Protein AF-A0A6A4V614-F1 (afdb_monomer)

pLDDT: mean 85.77, std 16.29, range [33.97, 98.19]

Mean predicted aligned error: 7.89 Å

Secondary structure (DSSP, 8-state):
----------PPPS-TTEESSPPPP---SEEE--TT--S--EEEEEE-TT-HHHHHHHHHHHHHT--EEEEEPPTTT-GGGTTSS--SS-EEEEEETTEEEEEESHHHHHHHHHHHHH-TTS-HHHHHHTS-EEEEE-TTS-EEEEETTTT----TTS--S--GGG--

InterPro domains:
  IPR002109 Glutaredoxin [PF00462] (44-93)
  IPR011767 Glutaredoxin active site [PS00195] (45-61)
  IPR036249 Thioredoxin-like superfamily [SSF52833] (42-121)

Structure (mmCIF, N/CA/C/O backbone):
data_AF-A0A6A4V614-F1
#
_entry.id   AF-A0A6A4V614-F1
#
loop_
_atom_site.group_PDB
_atom_site.id
_atom_site.type_symbol
_atom_site.label_atom_id
_atom_site.label_alt_id
_atom_site.label_comp_id
_atom_site.label_asym_id
_atom_site.label_entity_id
_atom_site.label_seq_id
_atom_site.pdbx_PDB_ins_code
_atom_site.Cartn_x
_atom_site.Cartn_y
_atom_site.Cartn_z
_atom_site.occupancy
_atom_site.B_iso_or_equiv
_atom_site.auth_seq_id
_atom_site.auth_comp_id
_atom_site.auth_asym_id
_atom_site.auth_atom_id
_atom_site.pdbx_PDB_model_num
ATOM 1 N N . MET A 1 1 ? 29.477 -38.700 1.533 1.00 33.97 1 MET A N 1
ATOM 2 C CA . MET A 1 1 ? 29.136 -37.602 2.462 1.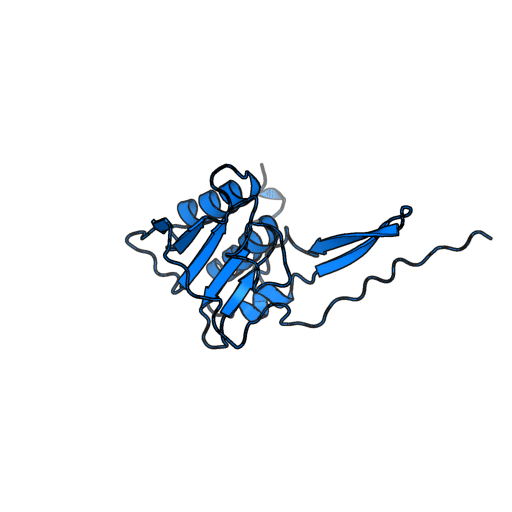00 33.97 1 MET A CA 1
ATOM 3 C C . MET A 1 1 ? 29.031 -36.317 1.647 1.00 33.97 1 MET A C 1
ATOM 5 O O . MET A 1 1 ? 30.034 -35.643 1.459 1.00 33.97 1 MET A O 1
ATOM 9 N N . SER A 1 2 ? 27.866 -36.046 1.048 1.00 34.38 2 SER A N 1
ATOM 10 C CA . SER A 1 2 ? 27.658 -34.840 0.231 1.00 34.38 2 SER A CA 1
ATOM 11 C C . SER A 1 2 ? 27.174 -33.700 1.113 1.00 34.38 2 SER A C 1
ATOM 13 O O . SER A 1 2 ? 26.163 -33.833 1.792 1.00 34.38 2 SER A O 1
ATOM 15 N N . ASN A 1 3 ? 27.931 -32.605 1.086 1.00 34.16 3 ASN A N 1
ATOM 16 C CA . ASN A 1 3 ? 27.685 -31.352 1.790 1.00 34.16 3 ASN A CA 1
ATOM 17 C C . ASN A 1 3 ? 26.252 -30.837 1.582 1.00 34.16 3 ASN A C 1
ATOM 19 O O . ASN A 1 3 ? 25.918 -30.323 0.511 1.00 34.16 3 ASN A O 1
ATOM 23 N N . GLU A 1 4 ? 25.444 -30.877 2.639 1.00 39.16 4 GLU A N 1
ATOM 24 C CA . GLU A 1 4 ? 24.258 -30.037 2.778 1.00 39.16 4 GLU A CA 1
ATOM 25 C C . GLU A 1 4 ? 24.712 -28.572 2.843 1.00 39.16 4 GLU A C 1
ATOM 27 O O . GLU A 1 4 ? 25.163 -28.072 3.877 1.00 39.16 4 GLU A O 1
ATOM 32 N N . LYS A 1 5 ? 24.624 -27.855 1.717 1.00 39.84 5 LYS A N 1
ATOM 33 C CA . LYS A 1 5 ? 24.741 -26.394 1.710 1.00 39.84 5 LYS A CA 1
ATOM 34 C C . LYS A 1 5 ? 23.543 -25.826 2.467 1.00 39.84 5 LYS A C 1
ATOM 36 O O . LYS A 1 5 ? 22.481 -25.595 1.899 1.00 39.84 5 LYS A O 1
ATOM 41 N N . LYS A 1 6 ? 23.729 -25.638 3.772 1.00 40.69 6 LYS A N 1
ATOM 42 C CA . LYS A 1 6 ? 22.770 -25.035 4.694 1.00 40.69 6 LYS A CA 1
ATOM 43 C C . LYS A 1 6 ? 22.341 -23.672 4.144 1.00 40.69 6 LYS A C 1
ATOM 45 O O . LYS A 1 6 ? 23.148 -22.745 4.050 1.00 40.69 6 LYS A O 1
ATOM 50 N N . LEU A 1 7 ? 21.075 -23.575 3.749 1.00 40.84 7 LEU A N 1
ATOM 51 C CA . LEU A 1 7 ? 20.422 -22.347 3.312 1.00 40.84 7 LEU A CA 1
ATOM 52 C C . LEU A 1 7 ? 20.354 -21.397 4.520 1.00 40.84 7 LEU A C 1
ATOM 54 O O . LEU A 1 7 ? 19.449 -21.485 5.346 1.00 40.84 7 LEU A O 1
ATOM 58 N N . LEU A 1 8 ? 21.358 -20.535 4.689 1.00 40.81 8 LEU A N 1
ATOM 59 C CA . LEU A 1 8 ? 21.395 -19.556 5.778 1.00 40.81 8 LEU A CA 1
ATOM 60 C C . LEU A 1 8 ? 20.451 -18.390 5.462 1.00 40.81 8 LEU A C 1
ATOM 62 O O . LEU A 1 8 ? 20.854 -17.333 4.981 1.00 40.81 8 LEU A O 1
ATOM 66 N N . ALA A 1 9 ? 19.176 -18.613 5.758 1.00 46.31 9 ALA A N 1
ATOM 67 C CA . ALA A 1 9 ? 18.170 -17.584 5.935 1.00 46.31 9 ALA A CA 1
ATOM 68 C C . ALA A 1 9 ? 18.586 -16.669 7.097 1.00 46.31 9 ALA A C 1
ATOM 70 O O . ALA A 1 9 ? 18.451 -17.045 8.258 1.00 46.31 9 ALA A O 1
ATOM 71 N N . LYS A 1 10 ? 19.124 -15.480 6.812 1.00 46.84 10 LYS A N 1
ATOM 72 C CA . LYS A 1 10 ? 19.268 -14.442 7.840 1.00 46.84 10 LYS A CA 1
ATOM 73 C C . LYS A 1 10 ? 17.972 -13.628 7.863 1.00 46.84 10 LYS A C 1
ATOM 75 O O . LYS A 1 10 ? 17.741 -12.907 6.891 1.00 46.84 10 LYS A O 1
ATOM 80 N N . PRO A 1 11 ? 17.120 -13.739 8.899 1.00 45.66 11 PRO A N 1
ATOM 81 C CA . PRO A 1 11 ? 16.010 -12.812 9.056 1.00 45.66 11 PRO A CA 1
ATOM 82 C C . PRO A 1 11 ? 16.598 -11.416 9.271 1.00 45.66 11 PRO A C 1
ATOM 84 O O . PRO A 1 11 ? 17.420 -11.210 10.165 1.00 45.66 11 PRO A O 1
ATOM 87 N N . ALA A 1 12 ? 16.236 -10.469 8.411 1.00 47.81 12 ALA A N 1
ATOM 88 C CA . ALA A 1 12 ? 16.539 -9.071 8.664 1.00 47.81 12 ALA A CA 1
ATOM 89 C C . ALA A 1 12 ? 15.719 -8.614 9.881 1.00 47.81 12 ALA A C 1
ATOM 91 O O . ALA A 1 12 ? 14.519 -8.879 9.958 1.00 47.81 12 ALA A O 1
ATOM 92 N N . SER A 1 13 ? 16.388 -7.994 10.854 1.00 40.81 13 SER A N 1
ATOM 93 C CA . SER A 1 13 ? 15.779 -7.491 12.086 1.00 40.81 13 SER A CA 1
ATOM 94 C C . SER A 1 13 ? 14.731 -6.409 11.803 1.00 40.81 13 SER A C 1
ATOM 96 O O . SER A 1 13 ? 14.856 -5.661 10.833 1.00 40.81 13 SER A O 1
ATOM 98 N N . GLY A 1 14 ? 13.713 -6.353 12.666 1.00 44.53 14 GLY A N 1
ATOM 99 C CA . GLY A 1 14 ? 12.486 -5.566 12.527 1.00 44.53 14 GLY A CA 1
ATOM 100 C C . GLY A 1 14 ? 12.673 -4.081 12.195 1.00 44.53 14 GLY A C 1
ATOM 101 O O . GLY A 1 14 ? 13.682 -3.469 12.533 1.00 44.53 14 GLY A O 1
ATOM 102 N N . ALA A 1 15 ? 11.644 -3.538 11.534 1.00 54.00 15 ALA A N 1
ATOM 103 C CA . ALA A 1 15 ? 11.548 -2.214 10.905 1.00 54.00 15 ALA A CA 1
ATOM 104 C C . ALA A 1 15 ? 12.278 -2.058 9.558 1.00 54.00 15 ALA A C 1
ATOM 106 O O . ALA A 1 15 ? 12.721 -0.969 9.186 1.00 54.00 15 ALA A O 1
ATOM 107 N N . GLN A 1 16 ? 12.375 -3.132 8.769 1.00 68.81 16 GLN A N 1
ATOM 108 C CA . GLN A 1 16 ? 12.828 -2.985 7.392 1.00 68.81 16 GLN A CA 1
ATOM 109 C C . GLN A 1 16 ? 11.797 -2.172 6.591 1.00 68.81 16 GLN A C 1
ATOM 111 O O . GLN A 1 16 ? 10.610 -2.487 6.605 1.00 68.81 16 GLN A O 1
ATOM 116 N N . PHE A 1 17 ? 12.272 -1.140 5.886 1.00 81.75 17 PHE A N 1
ATOM 117 C CA . PHE A 1 17 ? 11.472 -0.211 5.071 1.00 81.75 17 PHE A CA 1
ATOM 118 C C . PHE A 1 17 ? 10.641 0.845 5.828 1.00 81.75 17 PHE A C 1
ATOM 120 O O . PHE A 1 17 ? 9.757 1.456 5.228 1.00 81.75 17 PHE A O 1
ATOM 127 N N . LEU A 1 18 ? 10.956 1.127 7.097 1.00 89.62 18 LEU A N 1
ATOM 128 C CA . LEU A 1 18 ? 10.510 2.366 7.741 1.00 89.62 18 LEU A CA 1
ATOM 129 C C . LEU A 1 18 ? 11.406 3.529 7.287 1.00 89.62 18 LEU A C 1
ATOM 131 O O . LEU A 1 18 ? 12.592 3.581 7.618 1.00 89.62 18 LEU A O 1
ATOM 135 N N . LEU A 1 19 ? 10.849 4.451 6.509 1.00 89.62 19 LEU A N 1
ATOM 136 C CA . LEU A 1 19 ? 11.562 5.614 5.992 1.00 89.62 19 LEU A CA 1
ATOM 137 C C . LEU A 1 19 ? 11.481 6.757 7.009 1.00 89.62 19 LEU A C 1
ATOM 139 O O . LEU A 1 19 ? 10.401 7.082 7.509 1.00 89.62 19 LEU A O 1
ATOM 143 N N . LYS A 1 20 ? 12.630 7.372 7.304 1.00 87.31 20 LYS A N 1
ATOM 144 C CA . LYS A 1 20 ? 12.717 8.567 8.163 1.00 87.31 20 LYS A CA 1
ATOM 145 C C . LYS A 1 20 ? 12.374 9.857 7.427 1.00 87.31 20 LYS A C 1
ATOM 147 O O . LYS A 1 20 ? 11.962 10.818 8.061 1.00 87.31 20 LYS A O 1
ATOM 152 N N . GLU A 1 21 ? 12.529 9.852 6.111 1.00 88.62 21 GLU A N 1
ATOM 153 C CA . GLU A 1 21 ? 12.191 10.959 5.223 1.00 88.62 21 GLU A CA 1
ATOM 154 C C . GLU A 1 21 ? 11.028 10.540 4.315 1.00 88.62 21 GLU A C 1
ATOM 156 O O . GLU A 1 21 ? 10.919 9.350 3.982 1.00 88.62 21 GLU A O 1
ATOM 161 N N . PRO A 1 22 ? 10.161 11.484 3.908 1.00 88.81 22 PRO A N 1
ATOM 162 C CA . PRO A 1 22 ? 9.088 11.183 2.976 1.00 88.81 22 PRO A CA 1
ATOM 163 C C . PRO A 1 22 ? 9.663 10.732 1.628 1.00 88.81 22 PRO A C 1
ATOM 165 O O . PRO A 1 22 ? 10.709 11.233 1.199 1.00 88.81 22 PRO A O 1
ATOM 168 N N . PRO A 1 23 ? 8.990 9.811 0.916 1.00 89.69 23 PRO A N 1
ATOM 169 C CA . PRO A 1 23 ? 9.353 9.539 -0.466 1.00 89.69 23 PRO A CA 1
ATOM 170 C C . PRO A 1 23 ? 9.203 10.821 -1.309 1.00 89.69 23 PRO A C 1
ATOM 172 O O . PRO A 1 23 ? 8.357 11.661 -0.996 1.00 89.69 23 PRO A O 1
ATOM 175 N N . PRO A 1 24 ? 9.988 10.977 -2.392 1.00 89.81 24 PRO A N 1
ATOM 176 C CA . PRO A 1 24 ? 9.864 12.108 -3.302 1.00 89.81 24 PRO A CA 1
ATOM 177 C C . PRO A 1 24 ? 8.419 12.325 -3.746 1.00 89.81 24 PRO A C 1
ATOM 179 O O . PRO A 1 24 ? 7.726 11.379 -4.138 1.00 89.81 24 PRO A O 1
ATOM 182 N N . GLU A 1 25 ? 7.984 13.582 -3.706 1.00 86.69 25 GLU A N 1
ATOM 183 C CA . GLU A 1 25 ? 6.639 13.938 -4.129 1.00 86.69 25 GLU A CA 1
ATOM 184 C C . GLU A 1 25 ? 6.483 13.735 -5.638 1.00 86.69 25 GLU A C 1
ATOM 186 O O . GLU A 1 25 ? 7.238 14.262 -6.462 1.00 86.69 25 GLU A O 1
ATOM 191 N N . HIS A 1 26 ? 5.460 12.969 -6.000 1.00 89.75 26 HIS A N 1
ATOM 192 C CA . HIS A 1 26 ? 5.001 12.824 -7.370 1.00 89.75 26 HIS A CA 1
ATOM 193 C C . HIS A 1 26 ? 3.499 13.103 -7.397 1.00 89.75 26 HIS A C 1
ATOM 195 O O . HIS A 1 26 ? 2.784 12.629 -6.510 1.00 89.75 26 HIS A O 1
ATOM 201 N N . PRO A 1 27 ? 2.995 13.856 -8.391 1.00 91.31 27 PRO A N 1
ATOM 202 C CA . PRO A 1 27 ? 1.570 14.121 -8.482 1.00 91.31 27 PRO A CA 1
ATOM 203 C C . PRO A 1 27 ? 0.819 12.792 -8.662 1.00 91.31 27 PRO A C 1
ATOM 205 O O . PRO A 1 27 ? 1.186 12.000 -9.538 1.00 91.31 27 PRO A O 1
ATOM 208 N N . PRO A 1 28 ? -0.222 12.523 -7.856 1.00 94.06 28 PRO A N 1
ATOM 209 C CA . PRO A 1 28 ? -0.997 11.309 -8.012 1.00 94.06 28 PRO A CA 1
ATOM 210 C C . PRO A 1 28 ? -1.724 11.353 -9.353 1.00 94.06 28 PRO A C 1
ATOM 212 O O . PRO A 1 28 ? -2.444 12.299 -9.669 1.00 94.06 28 PRO A O 1
ATOM 215 N N . SER A 1 29 ? -1.545 10.297 -10.136 1.00 95.50 29 SER A N 1
ATOM 216 C CA . SER A 1 29 ? -2.265 10.087 -11.393 1.00 95.50 29 SER A CA 1
ATOM 217 C C . SER A 1 29 ? -3.769 9.905 -11.173 1.00 95.50 29 SER A C 1
ATOM 219 O O . SER A 1 29 ? -4.575 10.257 -12.032 1.00 95.50 29 SER A O 1
ATOM 221 N N . ARG A 1 30 ? -4.155 9.378 -10.005 1.00 95.56 30 ARG A N 1
ATOM 222 C CA . ARG A 1 30 ? -5.541 9.265 -9.552 1.00 95.56 30 ARG A CA 1
ATOM 223 C C . ARG A 1 30 ? -5.579 9.330 -8.030 1.00 95.56 30 ARG A C 1
ATOM 225 O O . ARG A 1 30 ? -4.732 8.733 -7.376 1.00 95.56 30 ARG A O 1
ATOM 232 N N . ARG A 1 31 ? -6.586 10.000 -7.473 1.00 96.56 31 ARG A N 1
ATOM 233 C CA . ARG A 1 31 ? -6.926 9.910 -6.047 1.00 96.56 31 ARG A CA 1
ATOM 234 C C . ARG A 1 31 ? -8.224 9.137 -5.897 1.00 96.56 31 ARG A C 1
ATOM 236 O O . ARG A 1 31 ? -9.192 9.432 -6.601 1.00 96.56 31 ARG A O 1
ATOM 243 N N . VAL A 1 32 ? -8.235 8.136 -5.028 1.00 95.94 32 VAL A N 1
ATOM 244 C CA . VAL A 1 32 ? -9.433 7.366 -4.693 1.00 95.94 32 VAL A CA 1
ATOM 245 C C . VAL A 1 32 ? -9.842 7.771 -3.286 1.00 95.94 32 VAL A C 1
ATOM 247 O O . VAL A 1 32 ? -9.170 7.432 -2.319 1.00 95.94 32 VAL A O 1
ATOM 250 N N . SER A 1 33 ? -10.920 8.546 -3.190 1.00 94.31 33 SER A N 1
ATOM 251 C CA . SER A 1 33 ? -11.509 8.961 -1.918 1.00 94.31 33 SER A CA 1
ATOM 252 C C . SER A 1 33 ? -12.828 8.229 -1.741 1.00 94.31 33 SER A C 1
ATOM 254 O O . SER A 1 33 ? -13.726 8.364 -2.576 1.00 94.31 33 SER A O 1
ATOM 256 N N . ILE A 1 34 ? -12.916 7.423 -0.686 1.00 92.81 34 ILE A N 1
ATOM 257 C CA . ILE A 1 34 ? -14.092 6.611 -0.390 1.00 92.81 34 ILE A CA 1
ATOM 258 C C . ILE A 1 34 ? -14.856 7.282 0.757 1.00 92.81 34 ILE A C 1
ATOM 260 O O . ILE A 1 34 ? -14.307 7.438 1.851 1.00 92.81 34 ILE A O 1
ATOM 264 N N . PRO A 1 35 ? -16.113 7.714 0.535 1.00 89.50 35 PRO A N 1
ATOM 265 C CA . PRO A 1 35 ? -16.930 8.279 1.600 1.00 89.50 35 PRO A CA 1
ATOM 266 C C . PRO A 1 35 ? -17.129 7.253 2.722 1.00 89.50 35 PRO A C 1
ATOM 268 O O . PRO A 1 35 ? -17.641 6.164 2.477 1.00 89.50 35 PRO A O 1
ATOM 271 N N . GLY A 1 36 ? -16.744 7.610 3.948 1.00 87.44 36 GLY A N 1
ATOM 272 C CA . GLY A 1 36 ? -16.873 6.733 5.117 1.00 87.44 36 GLY A CA 1
ATOM 273 C C . GLY A 1 36 ? -15.614 5.951 5.492 1.00 87.44 36 GLY A C 1
ATOM 274 O O . GLY A 1 36 ? -15.669 5.177 6.444 1.00 87.44 36 GLY A O 1
ATOM 275 N N . ASP A 1 37 ? -14.489 6.172 4.809 1.00 91.62 37 ASP A N 1
ATOM 276 C CA . ASP A 1 37 ? -13.194 5.671 5.268 1.00 91.62 37 ASP A CA 1
ATOM 277 C C . ASP A 1 37 ? -12.848 6.249 6.651 1.00 91.62 37 ASP A C 1
ATOM 279 O O . ASP A 1 37 ? -12.613 7.448 6.818 1.00 91.62 37 ASP A O 1
ATOM 283 N N . ASN A 1 38 ? -12.840 5.374 7.653 1.00 89.19 38 ASN A N 1
ATOM 284 C CA . ASN A 1 38 ? -12.522 5.669 9.046 1.00 89.19 38 ASN A CA 1
ATOM 285 C C . ASN A 1 38 ? -11.247 4.952 9.514 1.00 89.19 38 ASN A C 1
ATOM 287 O O . ASN A 1 38 ? -10.985 4.882 10.714 1.00 89.19 38 ASN A O 1
ATOM 291 N N . THR A 1 39 ? -10.454 4.423 8.578 1.00 89.50 39 THR A N 1
ATOM 292 C CA . THR A 1 39 ? -9.246 3.651 8.892 1.00 89.50 39 THR A CA 1
ATOM 293 C C . THR A 1 39 ? -8.114 4.518 9.434 1.00 89.50 39 THR A C 1
ATOM 295 O O . THR A 1 39 ? -7.203 4.002 10.072 1.00 89.50 39 THR A O 1
ATOM 298 N N . GLY A 1 40 ? -8.147 5.830 9.173 1.00 89.62 40 GLY A N 1
ATOM 299 C CA . GLY A 1 40 ? -7.082 6.760 9.559 1.00 89.62 40 GLY A CA 1
ATOM 300 C C . GLY A 1 40 ? -5.781 6.576 8.771 1.00 89.62 40 GLY A C 1
ATOM 301 O O . GLY A 1 40 ? -4.793 7.252 9.058 1.00 89.62 40 GLY A O 1
ATOM 302 N N . LEU A 1 41 ? -5.768 5.689 7.771 1.00 93.31 41 LEU A N 1
ATOM 303 C CA . LEU A 1 41 ? -4.606 5.432 6.936 1.00 93.31 41 LEU A CA 1
ATOM 304 C C . LEU A 1 41 ? -4.512 6.461 5.810 1.00 93.31 41 LEU A C 1
ATOM 306 O O . LEU A 1 41 ? -5.469 6.707 5.081 1.00 93.31 41 LEU A O 1
ATOM 310 N N . LYS A 1 42 ? -3.313 7.005 5.610 1.00 95.12 42 LYS A N 1
ATOM 311 C CA . LYS A 1 42 ? -2.969 7.764 4.406 1.00 95.12 42 LYS A CA 1
ATOM 312 C C . LYS A 1 42 ? -2.021 6.929 3.565 1.00 95.12 42 LYS A C 1
ATOM 314 O O . LYS A 1 42 ? -0.851 6.766 3.919 1.00 95.12 42 LYS A O 1
ATOM 319 N N . LEU A 1 43 ? -2.552 6.357 2.488 1.00 97.06 43 LEU A N 1
ATOM 320 C CA . LEU A 1 43 ? -1.838 5.406 1.645 1.00 97.06 43 LEU A CA 1
ATOM 321 C C . LEU A 1 43 ? -1.495 6.007 0.285 1.00 97.06 43 LEU A C 1
ATOM 323 O O . LEU A 1 43 ? -2.344 6.603 -0.375 1.00 97.06 43 LEU A O 1
ATOM 327 N N . THR A 1 44 ? -0.279 5.730 -0.173 1.00 97.56 44 THR A N 1
ATOM 328 C CA . THR A 1 44 ? 0.183 6.022 -1.530 1.00 97.56 44 THR A CA 1
ATOM 329 C C . THR A 1 44 ? 0.602 4.724 -2.213 1.00 97.56 44 THR A C 1
ATOM 331 O O . THR A 1 44 ? 1.536 4.051 -1.772 1.00 97.56 44 THR A O 1
ATOM 334 N N . LEU A 1 45 ? -0.079 4.359 -3.297 1.00 97.94 45 LEU A N 1
ATOM 335 C CA . LEU A 1 45 ? 0.171 3.164 -4.099 1.00 97.94 45 LEU A CA 1
ATOM 336 C C . LEU A 1 45 ? 0.961 3.517 -5.365 1.00 97.94 45 LEU A C 1
ATOM 338 O O . LEU A 1 45 ? 0.447 4.167 -6.274 1.00 97.94 45 LEU A O 1
ATOM 342 N N . TYR A 1 46 ? 2.179 2.991 -5.464 1.00 97.69 46 TYR A N 1
ATOM 343 C CA . TYR A 1 46 ? 2.993 3.001 -6.676 1.00 97.69 46 TYR A CA 1
ATOM 344 C C . TYR A 1 46 ? 2.716 1.729 -7.475 1.00 97.69 46 TYR A C 1
ATOM 346 O O . TYR A 1 46 ? 2.974 0.613 -7.003 1.00 97.69 46 TYR A O 1
ATOM 354 N N . GLN A 1 47 ? 2.193 1.876 -8.689 1.00 96.81 47 GLN A N 1
ATOM 355 C CA . GLN A 1 47 ? 1.744 0.737 -9.485 1.00 96.81 47 GLN A CA 1
ATOM 356 C C . GLN A 1 47 ? 2.012 0.866 -10.986 1.00 96.81 47 GLN A C 1
ATOM 358 O O . GLN A 1 47 ? 2.410 1.918 -11.476 1.00 96.81 47 GLN A O 1
ATOM 363 N N . TYR A 1 48 ? 1.740 -0.230 -11.699 1.00 97.00 48 TYR A N 1
ATOM 364 C CA . TYR A 1 48 ? 1.413 -0.201 -13.122 1.00 97.00 48 TYR A CA 1
ATOM 365 C C . TYR A 1 48 ? -0.069 -0.529 -13.306 1.00 97.00 48 TYR A C 1
ATOM 367 O O . TYR A 1 48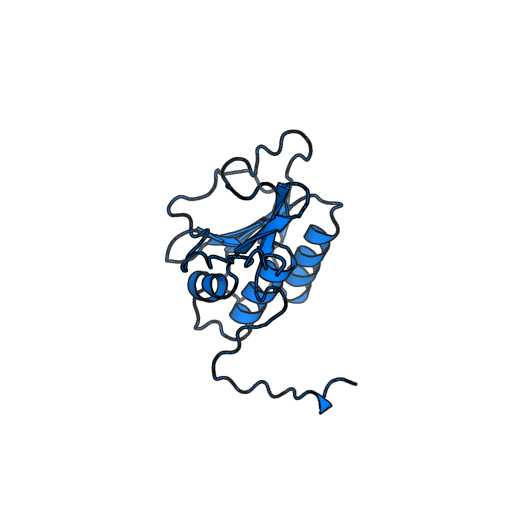 ? -0.557 -1.511 -12.733 1.00 97.00 48 TYR A O 1
ATOM 375 N N . GLN A 1 49 ? -0.758 0.219 -14.162 1.00 94.69 49 GLN A N 1
ATOM 376 C CA . GLN A 1 49 ? -2.202 0.103 -14.367 1.00 94.69 49 GLN A CA 1
ATOM 377 C C . GLN A 1 49 ? -2.663 -1.299 -14.782 1.00 94.69 49 GLN A C 1
ATOM 379 O O . GLN A 1 49 ? -3.701 -1.768 -14.317 1.00 94.69 49 GLN A O 1
ATOM 384 N N . THR A 1 50 ? -1.891 -1.994 -15.618 1.00 94.56 50 THR A N 1
ATOM 385 C CA . THR A 1 50 ? -2.243 -3.317 -16.165 1.00 94.56 50 THR A CA 1
ATOM 386 C C . THR A 1 50 ? -1.605 -4.488 -15.413 1.00 94.56 50 THR A C 1
ATOM 388 O O . THR A 1 50 ? -1.773 -5.642 -15.805 1.00 94.56 50 THR A O 1
ATOM 391 N N . CYS A 1 51 ? -0.863 -4.232 -14.332 1.00 96.25 51 CYS A N 1
ATOM 392 C CA . CYS A 1 51 ? -0.161 -5.283 -13.599 1.00 96.25 51 CYS A CA 1
ATOM 393 C C . CYS A 1 51 ? -1.118 -6.066 -12.680 1.00 96.25 51 CYS A C 1
ATOM 395 O O . CYS A 1 51 ? -1.744 -5.459 -11.807 1.00 96.25 51 CYS A O 1
ATOM 397 N N . PRO A 1 52 ? -1.178 -7.411 -12.766 1.00 97.62 52 PRO A N 1
ATOM 398 C CA . PRO A 1 52 ? -2.082 -8.217 -11.941 1.00 97.62 52 PRO A CA 1
ATOM 399 C C . PRO A 1 52 ? -1.774 -8.113 -10.440 1.00 97.62 52 PRO A C 1
ATOM 401 O O . PRO A 1 52 ? -2.687 -8.109 -9.618 1.00 97.62 52 PRO A O 1
ATOM 404 N N . PHE A 1 53 ? -0.500 -7.961 -10.062 1.00 97.50 53 PHE A N 1
ATOM 405 C CA . PHE A 1 53 ? -0.107 -7.770 -8.661 1.00 97.50 53 PHE A CA 1
ATOM 406 C C . PHE A 1 53 ? -0.600 -6.430 -8.105 1.00 97.50 53 PHE A C 1
ATOM 408 O O . PHE A 1 53 ? -0.983 -6.350 -6.940 1.00 97.50 53 PHE A O 1
ATOM 415 N N . CYS A 1 54 ? -0.624 -5.391 -8.940 1.00 97.56 54 CYS A N 1
ATOM 416 C CA . CYS A 1 54 ? -1.162 -4.084 -8.585 1.00 97.56 54 CYS A CA 1
ATOM 417 C C . CYS A 1 54 ? -2.692 -4.111 -8.520 1.00 97.56 54 CYS A C 1
ATOM 419 O O . CYS A 1 54 ? -3.263 -3.612 -7.553 1.00 97.56 54 CYS A O 1
ATOM 421 N N . CYS A 1 55 ? -3.349 -4.758 -9.492 1.00 97.25 55 CYS A N 1
ATOM 422 C CA . CYS A 1 55 ? -4.795 -4.984 -9.475 1.00 97.25 55 CYS A CA 1
ATOM 423 C C . CYS A 1 55 ? -5.239 -5.682 -8.188 1.00 97.25 55 CYS A C 1
ATOM 425 O O . CYS A 1 55 ? -6.261 -5.312 -7.626 1.00 97.25 55 CYS A O 1
ATOM 427 N N . LYS A 1 56 ? -4.450 -6.645 -7.695 1.00 97.62 56 LYS A N 1
ATOM 428 C CA . LYS A 1 56 ? -4.733 -7.349 -6.442 1.00 97.62 56 LYS A CA 1
ATOM 429 C C . LYS A 1 56 ? -4.798 -6.400 -5.238 1.00 97.62 56 LYS A C 1
ATOM 431 O O . LYS A 1 56 ? -5.732 -6.484 -4.450 1.00 97.62 56 LYS A O 1
ATOM 436 N N . VAL A 1 57 ? -3.835 -5.481 -5.117 1.00 98.19 57 VAL A N 1
ATOM 437 C CA . VAL A 1 57 ? -3.823 -4.482 -4.033 1.00 98.19 57 VAL A CA 1
ATOM 438 C C . VAL A 1 57 ? -4.960 -3.477 -4.204 1.00 98.19 57 VAL A C 1
ATOM 440 O O . VAL A 1 57 ? -5.649 -3.198 -3.234 1.00 98.19 57 VAL A O 1
ATOM 443 N N . ARG A 1 58 ? -5.217 -2.986 -5.424 1.00 97.81 58 ARG A N 1
ATOM 444 C CA . ARG A 1 58 ? -6.356 -2.085 -5.679 1.00 97.81 58 ARG A CA 1
ATOM 445 C C . ARG A 1 58 ? -7.686 -2.723 -5.305 1.00 97.81 58 ARG A C 1
ATOM 447 O O . ARG A 1 58 ? -8.428 -2.143 -4.533 1.00 97.81 58 ARG A O 1
ATOM 454 N N . ALA A 1 59 ? -7.931 -3.948 -5.768 1.00 97.81 59 ALA A N 1
ATOM 455 C CA . ALA A 1 59 ? -9.148 -4.682 -5.443 1.00 97.81 59 ALA A CA 1
ATOM 456 C C . ALA A 1 59 ? -9.329 -4.853 -3.928 1.00 97.81 59 ALA A C 1
ATOM 458 O O . ALA A 1 59 ? -10.445 -4.746 -3.435 1.00 97.81 59 ALA A O 1
ATOM 459 N N . PHE A 1 60 ? -8.241 -5.082 -3.186 1.00 97.75 60 PHE A N 1
ATOM 460 C CA . PHE A 1 60 ? -8.277 -5.116 -1.726 1.00 97.75 60 PHE A CA 1
ATOM 461 C C . PHE A 1 60 ? -8.665 -3.759 -1.122 1.00 97.75 60 PHE A C 1
ATOM 463 O O . PHE A 1 60 ? -9.591 -3.707 -0.319 1.00 97.75 60 PHE A O 1
ATOM 470 N N . LEU A 1 61 ? -7.988 -2.673 -1.509 1.00 97.44 61 LEU A N 1
ATOM 471 C CA . LEU A 1 61 ? -8.261 -1.327 -0.986 1.00 97.44 61 LEU A CA 1
ATOM 472 C C . LEU A 1 61 ? -9.699 -0.886 -1.295 1.00 97.44 61 LEU A C 1
ATOM 474 O O . LEU A 1 61 ? -10.407 -0.438 -0.396 1.00 97.44 61 LEU A O 1
ATOM 478 N N . ASP A 1 62 ? -10.141 -1.104 -2.535 1.00 96.25 62 ASP A N 1
ATOM 479 C CA . ASP A 1 62 ? -11.494 -0.797 -3.001 1.00 96.25 62 ASP A CA 1
ATOM 480 C C . ASP A 1 62 ? -12.548 -1.611 -2.227 1.00 96.25 62 ASP A C 1
ATOM 482 O O . ASP A 1 62 ? -13.576 -1.071 -1.827 1.00 96.25 62 ASP A O 1
ATOM 486 N N . TYR A 1 63 ? -12.293 -2.902 -1.975 1.00 96.56 63 TYR A N 1
ATOM 487 C CA . TYR A 1 63 ? -13.220 -3.780 -1.250 1.00 96.56 63 TYR A CA 1
ATOM 488 C C . TYR A 1 63 ? -13.380 -3.392 0.225 1.00 96.56 63 TYR A C 1
ATOM 490 O O . TYR A 1 63 ? -14.493 -3.411 0.744 1.00 96.56 63 TYR A O 1
ATOM 498 N N . TYR A 1 64 ? -12.283 -3.038 0.902 1.00 95.44 64 TYR A N 1
ATOM 499 C CA . TYR A 1 64 ? -12.313 -2.615 2.309 1.00 95.44 64 TYR A CA 1
ATOM 500 C C . TYR A 1 64 ? -12.642 -1.130 2.495 1.00 95.44 64 TYR A C 1
ATOM 502 O O . TYR A 1 64 ? -12.695 -0.665 3.630 1.00 95.44 64 TYR A O 1
ATOM 510 N N . GLY A 1 65 ? -12.883 -0.389 1.411 1.00 95.19 65 GLY A N 1
ATOM 511 C CA . GLY A 1 65 ? -13.284 1.011 1.486 1.00 95.19 65 GLY A CA 1
ATOM 512 C C . GLY A 1 65 ? -12.175 1.956 1.956 1.00 95.19 65 GLY A C 1
ATOM 513 O O . GLY A 1 65 ? -12.477 2.974 2.571 1.00 95.19 65 GLY A O 1
ATOM 514 N N . ILE A 1 66 ? -10.908 1.632 1.682 1.00 96.56 66 ILE A N 1
ATOM 515 C CA . ILE A 1 66 ? -9.751 2.434 2.102 1.00 96.56 66 ILE A CA 1
ATOM 516 C C . ILE A 1 66 ? -9.413 3.463 1.022 1.00 96.56 66 ILE A C 1
ATOM 518 O O . ILE A 1 66 ? -9.254 3.112 -0.147 1.00 96.56 66 ILE A O 1
ATOM 522 N N . SER A 1 67 ? -9.251 4.725 1.407 1.00 97.69 67 SER A N 1
ATOM 523 C CA . SER A 1 67 ? -8.829 5.804 0.515 1.00 97.69 67 SER A CA 1
ATOM 524 C C . SER A 1 67 ? -7.322 5.753 0.267 1.00 97.69 67 SER A C 1
ATOM 526 O O . SER A 1 67 ? -6.528 5.456 1.161 1.00 97.69 67 SER A O 1
ATOM 528 N N . TYR A 1 68 ? -6.905 6.057 -0.961 1.00 97.69 68 TYR A N 1
ATOM 529 C CA . TYR A 1 68 ? -5.492 6.044 -1.332 1.00 97.69 68 TYR A CA 1
ATOM 530 C C . TYR A 1 68 ? -5.187 6.927 -2.546 1.00 97.69 68 TYR A C 1
ATOM 532 O O . TYR A 1 68 ? -6.007 7.114 -3.452 1.00 97.69 68 TYR A O 1
ATOM 540 N N . ASP A 1 69 ? -3.952 7.415 -2.590 1.00 97.75 69 ASP A N 1
ATOM 541 C CA . ASP A 1 69 ? -3.373 8.110 -3.732 1.00 97.75 69 ASP A CA 1
ATOM 542 C C . ASP A 1 69 ? -2.635 7.119 -4.635 1.00 97.75 69 ASP A C 1
ATOM 544 O O . ASP A 1 69 ? -1.900 6.248 -4.173 1.00 97.75 69 ASP A O 1
ATOM 548 N N . LEU A 1 70 ? -2.823 7.236 -5.948 1.00 97.62 70 LEU A N 1
ATOM 549 C CA . LEU A 1 70 ? -2.239 6.338 -6.939 1.00 97.62 70 LEU A CA 1
ATOM 550 C C . LEU A 1 70 ? -1.192 7.079 -7.770 1.00 97.62 70 LEU A C 1
ATOM 552 O O . LEU A 1 70 ? -1.507 8.011 -8.518 1.00 97.62 70 LEU A O 1
ATOM 556 N N . ILE A 1 71 ? 0.050 6.605 -7.706 1.00 97.38 71 ILE A N 1
ATOM 557 C CA . ILE A 1 71 ? 1.162 7.060 -8.540 1.00 97.38 71 ILE A CA 1
ATOM 558 C C . ILE A 1 71 ? 1.442 5.997 -9.604 1.00 97.38 71 ILE A C 1
ATOM 560 O O . ILE A 1 71 ? 1.847 4.870 -9.300 1.00 97.38 71 ILE A O 1
ATOM 564 N N . GLU A 1 72 ? 1.228 6.363 -10.865 1.00 97.00 72 GLU A N 1
ATOM 565 C CA . GLU A 1 72 ? 1.557 5.501 -11.996 1.00 97.00 72 GLU A CA 1
ATOM 566 C C . GLU A 1 72 ? 3.067 5.544 -12.250 1.00 97.00 72 GLU A C 1
ATOM 568 O O . GLU A 1 72 ? 3.649 6.598 -12.506 1.00 97.00 72 GLU A O 1
ATOM 573 N N . VAL A 1 73 ? 3.710 4.382 -12.164 1.00 96.38 73 VAL A N 1
ATOM 574 C CA . VAL A 1 73 ? 5.152 4.240 -12.368 1.00 96.38 73 VAL A CA 1
ATOM 575 C C . VAL A 1 73 ? 5.426 4.031 -13.853 1.00 96.38 73 VAL A C 1
ATOM 577 O O . VAL A 1 73 ? 4.785 3.214 -14.510 1.00 96.38 73 VAL A O 1
ATOM 580 N N . ASN A 1 74 ? 6.437 4.704 -14.401 1.00 94.31 74 ASN A N 1
ATOM 581 C CA . ASN A 1 74 ? 6.835 4.451 -15.783 1.00 94.31 74 ASN A CA 1
ATOM 582 C C . ASN A 1 74 ? 7.580 3.098 -15.884 1.00 94.31 74 ASN A C 1
ATOM 584 O O . ASN A 1 74 ? 8.646 2.963 -15.276 1.00 94.31 74 ASN A O 1
ATOM 588 N N . PRO A 1 75 ? 7.116 2.105 -16.671 1.00 92.56 75 PRO A N 1
ATOM 589 C CA . PRO A 1 75 ? 7.721 0.766 -16.696 1.00 92.56 75 PRO A CA 1
ATOM 590 C C . PRO A 1 75 ? 9.162 0.741 -17.230 1.00 92.56 75 PRO A C 1
ATOM 592 O O . PRO A 1 75 ? 9.950 -0.145 -16.875 1.00 92.56 75 PRO A O 1
ATOM 595 N N . VAL A 1 76 ? 9.526 1.734 -18.048 1.00 92.12 76 VAL A N 1
ATOM 596 C CA . VAL A 1 76 ? 10.855 1.869 -18.652 1.00 92.12 76 VAL A CA 1
ATOM 597 C C . VAL A 1 76 ? 11.794 2.621 -17.711 1.00 92.12 76 VAL A C 1
ATOM 599 O O . VAL A 1 76 ? 12.840 2.099 -17.330 1.00 92.12 76 VAL A O 1
ATOM 602 N N . LEU A 1 77 ? 11.419 3.839 -17.309 1.00 92.25 77 LEU A N 1
ATOM 603 C CA . LEU A 1 77 ? 12.303 4.743 -16.562 1.00 92.25 77 LEU A CA 1
ATOM 604 C C . LEU A 1 77 ? 12.280 4.509 -15.045 1.00 92.25 77 LEU A C 1
ATOM 606 O O . LEU A 1 77 ? 13.280 4.793 -14.375 1.00 92.25 77 LEU A O 1
ATOM 610 N N . ARG A 1 78 ? 11.144 4.028 -14.518 1.00 92.81 78 ARG A N 1
ATOM 611 C CA . ARG A 1 78 ? 10.868 3.712 -13.104 1.00 92.81 78 ARG A CA 1
ATOM 612 C C . ARG A 1 78 ? 11.307 4.800 -12.125 1.00 92.81 78 ARG A C 1
ATOM 614 O O . ARG A 1 78 ? 11.781 4.485 -11.034 1.00 92.81 78 ARG A O 1
ATOM 621 N N . LYS A 1 79 ? 11.227 6.073 -12.530 1.00 92.56 79 LYS A N 1
ATOM 622 C CA . LYS A 1 79 ? 11.755 7.219 -11.766 1.00 92.56 79 LYS A CA 1
ATOM 623 C C . LYS A 1 79 ? 11.071 7.338 -10.408 1.00 92.56 79 LYS A C 1
ATOM 625 O O . LYS A 1 79 ? 11.741 7.607 -9.418 1.00 92.56 79 LYS A O 1
ATOM 630 N N . GLU A 1 80 ? 9.786 7.022 -10.379 1.00 93.19 80 GLU A N 1
ATOM 631 C CA . GLU A 1 80 ? 8.874 7.180 -9.250 1.00 93.19 80 GLU A CA 1
ATOM 632 C C . GLU A 1 80 ? 9.187 6.217 -8.096 1.00 93.19 80 GLU A C 1
ATOM 634 O O . GLU A 1 80 ? 8.791 6.459 -6.964 1.00 93.19 80 GLU A O 1
ATOM 639 N N . VAL A 1 81 ? 9.933 5.137 -8.363 1.00 93.75 81 VAL A N 1
ATOM 640 C CA . VAL A 1 81 ? 10.362 4.136 -7.366 1.00 93.75 81 VAL A CA 1
ATOM 641 C C . VAL A 1 81 ? 11.887 4.078 -7.212 1.00 93.75 81 VAL A C 1
ATOM 643 O O . VAL A 1 81 ? 12.431 3.159 -6.595 1.00 93.75 81 VAL A O 1
ATOM 646 N N . LYS A 1 82 ? 12.633 5.045 -7.774 1.00 91.94 82 LYS A N 1
ATOM 647 C CA . LYS A 1 82 ? 14.108 5.051 -7.694 1.00 91.94 82 LYS A CA 1
ATOM 648 C C . LYS A 1 82 ? 14.634 5.233 -6.276 1.00 91.94 82 LYS A C 1
ATOM 650 O O . LYS A 1 82 ? 15.699 4.694 -5.984 1.00 91.94 82 LYS A O 1
ATOM 655 N N . TRP A 1 83 ? 13.895 5.940 -5.431 1.00 92.38 83 TRP A N 1
ATOM 656 C CA . TRP A 1 83 ? 14.237 6.186 -4.031 1.00 92.38 83 TRP A CA 1
ATOM 657 C C . TRP A 1 83 ? 14.217 4.903 -3.187 1.00 92.38 83 TRP A C 1
ATOM 659 O O . TRP A 1 83 ? 14.992 4.774 -2.245 1.00 92.38 83 TRP A O 1
ATOM 669 N N . SER A 1 84 ? 13.396 3.913 -3.552 1.00 91.50 84 SER A N 1
ATOM 670 C CA . SER A 1 84 ? 13.303 2.663 -2.800 1.00 91.50 84 SER A CA 1
ATOM 671 C C . SER A 1 84 ? 14.380 1.663 -3.211 1.00 91.50 84 SER A C 1
ATOM 673 O O . SER A 1 84 ? 14.691 1.514 -4.393 1.00 91.50 84 SER A O 1
ATOM 675 N N . SER A 1 85 ? 14.920 0.895 -2.263 1.00 89.56 85 SER A N 1
ATOM 676 C CA . SER A 1 85 ? 15.774 -0.259 -2.576 1.00 89.56 85 SER A CA 1
ATOM 677 C C . SER A 1 85 ? 14.989 -1.412 -3.224 1.00 89.56 85 SER A C 1
ATOM 679 O O . SER A 1 85 ? 15.571 -2.225 -3.946 1.00 89.56 85 SER A O 1
ATOM 681 N N . TYR A 1 86 ? 13.664 -1.450 -3.048 1.00 90.31 86 TYR A N 1
ATOM 682 C CA . TYR A 1 86 ? 12.773 -2.395 -3.712 1.00 90.31 86 TYR A CA 1
ATOM 683 C C . TYR A 1 86 ? 12.348 -1.858 -5.087 1.00 90.31 86 TYR A C 1
ATOM 685 O O . TYR A 1 86 ? 11.650 -0.857 -5.198 1.00 90.31 86 TYR A O 1
ATOM 693 N N . LYS A 1 87 ? 12.787 -2.523 -6.163 1.00 87.75 87 LYS A N 1
ATOM 694 C CA . LYS A 1 87 ? 12.622 -2.048 -7.556 1.00 87.75 87 LYS A CA 1
ATOM 695 C C . LYS A 1 87 ? 11.442 -2.676 -8.311 1.00 87.75 87 LYS A C 1
ATOM 697 O O . LYS A 1 87 ? 11.423 -2.642 -9.544 1.00 87.75 87 LYS A O 1
ATOM 702 N N . LYS A 1 88 ? 10.504 -3.305 -7.600 1.00 92.06 88 LYS A N 1
ATOM 703 C CA . LYS A 1 88 ? 9.301 -3.931 -8.175 1.00 92.06 88 LYS A CA 1
ATOM 704 C C . LYS A 1 88 ? 8.058 -3.171 -7.710 1.00 92.06 88 LYS A C 1
ATOM 706 O O . LYS A 1 88 ? 8.127 -2.431 -6.741 1.00 92.06 88 LYS A O 1
ATOM 711 N N . VAL A 1 89 ? 6.936 -3.384 -8.389 1.00 95.06 89 VAL A N 1
ATOM 712 C CA . VAL A 1 89 ? 5.609 -2.885 -7.996 1.00 95.06 89 VAL A CA 1
ATOM 713 C C . VAL A 1 89 ? 4.680 -4.074 -7.701 1.00 95.06 89 VAL A C 1
ATOM 715 O O . VAL A 1 89 ? 4.921 -5.160 -8.242 1.00 95.06 89 VAL A O 1
ATOM 718 N N . PRO A 1 90 ? 3.618 -3.913 -6.893 1.00 97.31 90 PRO A N 1
ATOM 719 C CA . PRO A 1 90 ? 3.218 -2.693 -6.186 1.00 97.31 90 PRO A CA 1
ATOM 720 C C . PRO A 1 90 ? 4.129 -2.358 -4.999 1.00 97.31 90 PRO A C 1
ATOM 722 O O . PRO A 1 90 ? 4.667 -3.257 -4.351 1.00 97.31 90 PRO A O 1
ATOM 725 N N . VAL A 1 91 ? 4.257 -1.061 -4.721 1.00 96.81 91 VAL A N 1
ATOM 726 C CA . VAL A 1 91 ? 4.805 -0.527 -3.466 1.00 96.81 91 VAL A CA 1
ATOM 727 C C . VAL A 1 91 ? 3.728 0.342 -2.841 1.00 96.81 91 VAL A C 1
ATOM 729 O O . VAL A 1 91 ? 3.189 1.214 -3.518 1.00 96.81 91 VAL A O 1
ATOM 732 N N . VAL A 1 92 ? 3.404 0.103 -1.575 1.00 97.44 92 VAL A N 1
ATOM 733 C CA . VAL A 1 92 ? 2.485 0.958 -0.815 1.00 97.44 92 VAL A CA 1
ATOM 734 C C . VAL A 1 92 ? 3.281 1.677 0.252 1.00 97.44 92 VAL A C 1
ATOM 736 O O . VAL A 1 92 ? 4.064 1.051 0.956 1.00 97.44 92 VAL A O 1
ATOM 739 N N . VAL A 1 93 ? 3.091 2.982 0.374 1.00 96.94 93 VAL A N 1
ATOM 740 C CA . VAL A 1 93 ? 3.653 3.773 1.465 1.00 96.94 93 VAL A CA 1
ATOM 741 C C . VAL A 1 93 ? 2.506 4.268 2.323 1.00 96.94 93 VAL A C 1
ATOM 743 O O . VAL A 1 93 ? 1.574 4.875 1.804 1.00 96.94 93 VAL A O 1
ATOM 746 N N . ALA A 1 94 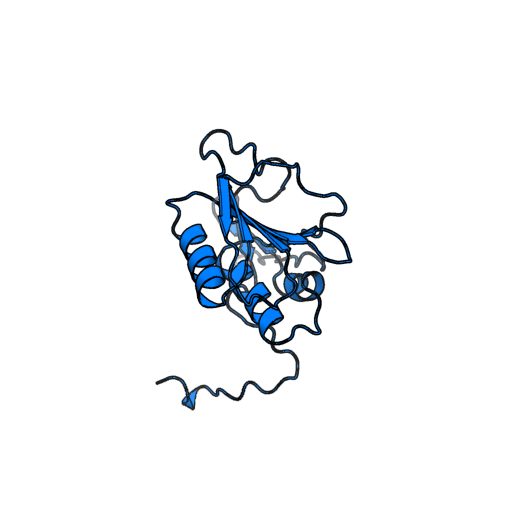? 2.576 3.993 3.618 1.00 96.00 94 ALA A N 1
ATOM 747 C CA . ALA A 1 94 ? 1.643 4.505 4.606 1.00 96.00 94 ALA A CA 1
ATOM 748 C C . ALA A 1 94 ? 2.327 5.582 5.448 1.00 96.00 94 ALA A C 1
ATOM 750 O O . ALA A 1 94 ? 3.424 5.362 5.969 1.00 96.00 94 ALA A O 1
ATOM 751 N N . GLU A 1 95 ? 1.680 6.733 5.594 1.00 94.94 95 GLU A N 1
ATOM 752 C CA . GLU A 1 95 ? 2.089 7.739 6.575 1.00 94.94 95 GLU A CA 1
ATOM 753 C C . GLU A 1 95 ? 1.712 7.247 7.979 1.00 94.94 95 GLU A C 1
ATOM 755 O O . GLU A 1 95 ? 0.571 6.858 8.229 1.00 94.94 95 GLU A O 1
ATOM 760 N N . THR A 1 96 ? 2.679 7.235 8.892 1.00 91.00 96 THR A N 1
ATOM 761 C CA . THR A 1 96 ? 2.505 6.799 10.282 1.00 91.00 96 THR A CA 1
ATOM 762 C C . THR A 1 96 ? 3.120 7.839 11.224 1.00 91.00 96 THR A C 1
ATOM 764 O O . THR A 1 96 ? 3.999 8.594 10.801 1.00 91.00 96 THR A O 1
ATOM 767 N N . PRO A 1 97 ? 2.757 7.863 12.519 1.00 88.31 97 PRO A N 1
ATOM 768 C CA . PRO A 1 97 ? 3.390 8.768 13.484 1.00 88.31 97 PRO A CA 1
ATOM 769 C C . PRO A 1 97 ? 4.919 8.609 13.589 1.00 88.31 97 PRO A C 1
ATOM 771 O O . PRO A 1 97 ? 5.611 9.545 13.976 1.00 88.31 97 PRO A O 1
ATOM 774 N N . GLN A 1 98 ? 5.459 7.437 13.231 1.00 86.44 98 GLN A N 1
ATOM 775 C CA . GLN A 1 98 ? 6.894 7.132 13.294 1.00 86.44 98 GLN A CA 1
ATOM 776 C C . GLN A 1 98 ? 7.672 7.475 12.007 1.00 86.44 98 GLN A C 1
ATOM 778 O O . GLN A 1 98 ? 8.900 7.322 11.975 1.00 86.44 98 GLN A O 1
ATOM 783 N N . GLY A 1 99 ? 6.978 7.894 10.943 1.00 91.69 99 GLY A N 1
ATOM 784 C CA . GLY A 1 99 ? 7.530 8.127 9.607 1.00 91.69 99 GLY A CA 1
ATOM 785 C C . GLY A 1 99 ? 6.701 7.443 8.519 1.00 91.69 99 GLY A C 1
ATOM 786 O O . GLY A 1 99 ? 5.497 7.242 8.672 1.00 91.69 99 GLY A O 1
ATOM 787 N N . TRP A 1 100 ? 7.342 7.037 7.423 1.00 94.88 100 TRP A N 1
ATOM 788 C CA . TRP A 1 100 ? 6.653 6.436 6.278 1.00 94.88 100 TRP A CA 1
ATOM 789 C C . TRP A 1 100 ? 6.964 4.950 6.188 1.00 94.88 100 TRP A C 1
ATOM 791 O O . TRP A 1 100 ? 8.090 4.553 5.883 1.00 94.88 100 TRP A O 1
ATOM 801 N N . GLN A 1 101 ? 5.965 4.112 6.452 1.00 95.69 101 GLN A N 1
ATOM 802 C CA . GLN A 1 101 ? 6.123 2.669 6.344 1.00 95.69 101 GLN A CA 1
ATOM 803 C C . GLN A 1 101 ? 5.914 2.244 4.895 1.00 95.69 101 GLN A C 1
ATOM 805 O O . GLN A 1 101 ? 4.803 2.310 4.370 1.00 95.69 101 GLN A O 1
ATOM 810 N N . GLN A 1 102 ? 6.974 1.761 4.255 1.00 95.81 102 GLN A N 1
ATOM 811 C CA . GLN A 1 102 ? 6.875 1.155 2.937 1.00 95.81 102 GLN A CA 1
ATOM 812 C C . GLN A 1 102 ? 6.557 -0.348 3.067 1.00 95.81 102 GLN A C 1
ATOM 814 O O . GLN A 1 102 ? 7.233 -1.093 3.776 1.00 95.81 102 GLN A O 1
ATOM 819 N N . LEU A 1 103 ? 5.536 -0.801 2.345 1.00 95.50 103 LEU A N 1
ATOM 820 C CA . LEU A 1 103 ? 5.095 -2.186 2.216 1.00 95.50 103 LEU A CA 1
ATOM 821 C C . L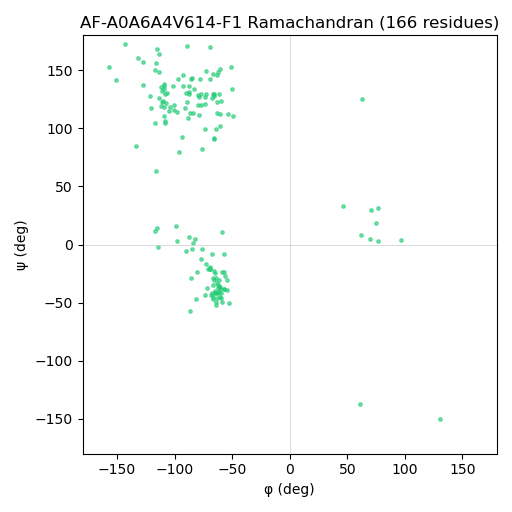EU A 1 103 ? 5.370 -2.681 0.790 1.00 95.50 103 LEU A C 1
ATOM 823 O O . LEU A 1 103 ? 5.095 -1.990 -0.196 1.00 95.50 103 LEU A O 1
ATOM 827 N N . ASN A 1 104 ? 5.909 -3.893 0.687 1.00 94.62 104 ASN A N 1
ATOM 828 C CA . ASN A 1 104 ? 6.385 -4.497 -0.556 1.00 94.62 104 ASN A CA 1
ATOM 829 C C . ASN A 1 104 ? 5.766 -5.877 -0.750 1.00 94.62 104 ASN A C 1
ATOM 831 O O . ASN A 1 104 ? 5.430 -6.525 0.229 1.00 94.62 104 ASN A O 1
ATOM 835 N N . ASP A 1 105 ? 5.714 -6.352 -1.997 1.00 94.75 105 ASP A N 1
ATOM 836 C CA . ASP A 1 105 ? 4.964 -7.549 -2.411 1.00 94.75 105 ASP A CA 1
ATOM 837 C C . ASP A 1 105 ? 3.455 -7.414 -2.204 1.00 94.75 105 ASP A C 1
ATOM 839 O O . ASP A 1 105 ? 2.941 -7.177 -1.117 1.00 94.75 105 ASP A O 1
ATOM 843 N N . SER A 1 106 ? 2.714 -7.634 -3.284 1.00 96.38 106 SER A N 1
ATOM 844 C CA . SER A 1 106 ? 1.259 -7.492 -3.280 1.00 96.38 106 SER A CA 1
ATOM 845 C C . SER A 1 106 ? 0.528 -8.349 -2.236 1.00 96.38 106 SER A C 1
ATOM 847 O O . SER A 1 106 ? -0.574 -7.992 -1.845 1.00 96.38 106 SER A O 1
ATOM 849 N N . SER A 1 107 ? 1.079 -9.496 -1.821 1.00 96.69 107 SER A N 1
ATOM 850 C CA . SER A 1 107 ? 0.454 -10.375 -0.816 1.00 96.69 107 SER A CA 1
ATOM 851 C C . SER A 1 107 ? 0.742 -9.874 0.593 1.00 96.69 107 SER A C 1
ATOM 853 O O . SER A 1 107 ? -0.191 -9.712 1.371 1.00 96.69 107 SER A O 1
ATOM 855 N N . MET A 1 108 ? 2.003 -9.535 0.881 1.00 95.44 108 MET A N 1
ATOM 856 C CA . MET A 1 108 ? 2.381 -8.966 2.177 1.00 95.44 108 MET A CA 1
ATOM 857 C C . MET A 1 108 ? 1.666 -7.639 2.439 1.00 95.44 108 MET A C 1
ATOM 859 O O . MET A 1 108 ? 1.162 -7.451 3.540 1.00 95.44 108 MET A O 1
ATOM 863 N N . VAL A 1 109 ? 1.538 -6.768 1.427 1.00 96.75 109 VAL A N 1
ATOM 864 C CA . VAL A 1 109 ? 0.762 -5.519 1.527 1.00 96.75 109 VAL A CA 1
ATOM 865 C C . VAL A 1 109 ? -0.658 -5.799 2.024 1.00 96.75 109 VAL A C 1
ATOM 867 O O . VAL A 1 109 ? -1.099 -5.185 2.991 1.00 96.75 109 VAL A O 1
ATOM 870 N N . MET A 1 110 ? -1.364 -6.750 1.402 1.00 97.31 110 MET A N 1
ATOM 871 C CA . MET A 1 110 ? -2.720 -7.113 1.822 1.00 97.31 110 MET A CA 1
ATOM 872 C C . MET A 1 110 ? -2.740 -7.689 3.236 1.00 97.31 110 MET A C 1
ATOM 874 O O . MET A 1 110 ? -3.581 -7.299 4.037 1.00 97.31 110 MET A O 1
ATOM 878 N N . SER A 1 111 ? -1.824 -8.605 3.554 1.00 96.31 111 SER A N 1
ATOM 879 C CA . SER A 1 111 ? -1.785 -9.249 4.866 1.00 96.31 111 SER A CA 1
ATOM 880 C C . SER A 1 111 ? -1.499 -8.259 5.996 1.00 96.31 111 SER A C 1
ATOM 882 O O . SER A 1 111 ? -2.171 -8.306 7.026 1.00 96.31 111 SER A O 1
ATOM 884 N N . ALA A 1 112 ? -0.566 -7.327 5.794 1.00 95.62 112 ALA A N 1
ATOM 885 C CA . ALA A 1 112 ? -0.238 -6.291 6.766 1.00 95.62 112 ALA A CA 1
ATOM 886 C C . ALA A 1 112 ? -1.402 -5.308 6.963 1.00 95.62 112 ALA A C 1
ATOM 888 O O . ALA A 1 112 ? -1.796 -5.052 8.100 1.00 95.62 112 ALA A O 1
ATOM 889 N N . LEU A 1 113 ? -2.001 -4.815 5.871 1.00 95.81 113 LEU A N 1
ATOM 890 C CA . LEU A 1 113 ? -3.148 -3.905 5.947 1.00 95.81 113 LEU A CA 1
ATOM 891 C C . LEU A 1 113 ? -4.373 -4.581 6.564 1.00 95.81 113 LEU A C 1
ATOM 893 O O . LEU A 1 113 ? -5.037 -3.986 7.400 1.00 95.81 113 LEU A O 1
ATOM 897 N N . TYR A 1 114 ? -4.661 -5.836 6.217 1.00 95.25 114 TYR A N 1
ATOM 898 C CA . TYR A 1 114 ? -5.776 -6.557 6.827 1.00 95.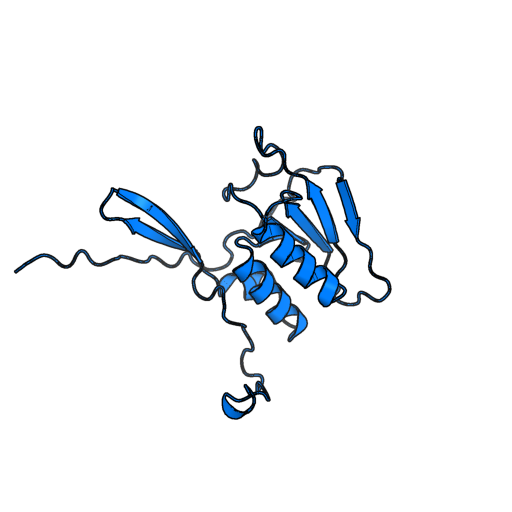25 114 TYR A CA 1
ATOM 899 C C . TYR A 1 114 ? -5.553 -6.790 8.323 1.00 95.25 114 TYR A C 1
ATOM 901 O O . TYR A 1 114 ? -6.478 -6.626 9.114 1.00 95.25 114 TYR A O 1
ATOM 909 N N . SER A 1 115 ? -4.322 -7.124 8.723 1.00 94.06 115 SER A N 1
ATOM 910 C CA . SER A 1 115 ? -3.974 -7.256 10.143 1.00 94.06 115 SER A CA 1
ATOM 911 C C . SER A 1 115 ? -4.192 -5.935 10.893 1.00 94.06 115 SER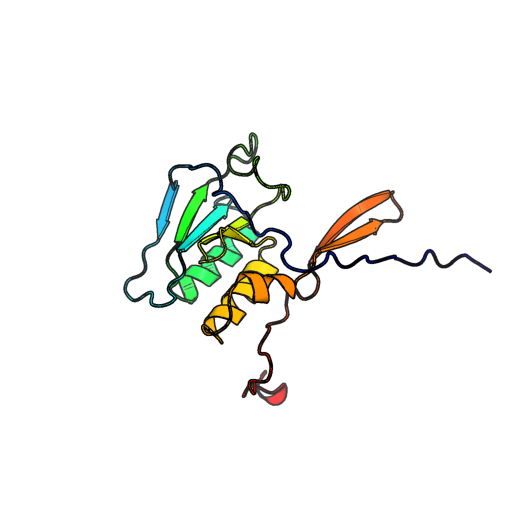 A C 1
ATOM 913 O O . SER A 1 115 ? -4.705 -5.955 12.007 1.00 94.06 115 SER A O 1
ATOM 915 N N . TYR A 1 116 ? -3.886 -4.796 10.260 1.00 93.75 116 TYR A N 1
ATOM 916 C CA . TYR A 1 116 ? -4.172 -3.467 10.807 1.00 93.75 116 TYR A CA 1
ATOM 917 C C . TYR A 1 116 ? -5.676 -3.182 10.911 1.00 93.75 116 TYR A C 1
ATOM 919 O O . TYR A 1 116 ? -6.140 -2.719 11.944 1.00 93.75 116 TYR A O 1
ATOM 927 N N . LEU A 1 117 ? -6.463 -3.496 9.878 1.00 92.38 117 LEU A N 1
ATOM 928 C CA . LEU A 1 117 ? -7.919 -3.307 9.919 1.00 92.38 117 LEU A CA 1
ATOM 929 C C . LEU A 1 117 ? -8.588 -4.159 11.003 1.00 92.38 117 LEU A C 1
ATOM 931 O O . LEU A 1 117 ? -9.576 -3.740 11.601 1.00 92.38 117 LEU A O 1
ATOM 935 N N . TYR A 1 118 ? -8.062 -5.359 11.243 1.00 90.38 118 TYR A N 1
ATOM 936 C CA . TYR A 1 118 ? -8.567 -6.249 12.281 1.00 90.38 118 TYR A CA 1
ATOM 937 C C . TYR A 1 118 ? -8.220 -5.758 13.692 1.00 90.38 118 TYR A C 1
ATOM 939 O O . TYR A 1 118 ? -9.025 -5.891 14.619 1.00 90.38 118 TYR A O 1
ATOM 947 N N . ASP A 1 119 ? -7.028 -5.185 13.867 1.00 89.50 119 ASP A N 1
ATOM 948 C CA . ASP A 1 119 ? -6.610 -4.575 15.122 1.00 89.50 119 ASP A CA 1
ATOM 949 C C . ASP A 1 119 ? -5.973 -3.190 14.922 1.00 89.50 119 ASP A C 1
ATOM 951 O O . ASP A 1 119 ? -4.744 -3.067 14.917 1.00 89.50 119 ASP A O 1
ATOM 955 N N . PRO A 1 120 ? -6.799 -2.129 14.839 1.00 86.06 120 PRO A N 1
ATOM 956 C CA . PRO A 1 120 ? -6.311 -0.764 14.635 1.00 86.06 120 PRO A CA 1
ATOM 957 C C . PRO A 1 120 ? -5.517 -0.202 15.821 1.00 86.06 120 PRO A C 1
ATOM 959 O O . PRO A 1 120 ? -4.947 0.879 15.713 1.00 86.06 120 PRO A O 1
ATOM 962 N N . SER A 1 121 ? -5.490 -0.905 16.965 1.00 88.25 121 SER A N 1
ATOM 963 C CA . SER A 1 121 ? -4.670 -0.507 18.117 1.00 88.25 121 SER A CA 1
ATOM 964 C C . SER A 1 121 ? -3.175 -0.751 17.894 1.00 88.25 121 SER A C 1
ATOM 966 O O . SER A 1 121 ? -2.352 -0.182 18.609 1.00 88.25 121 SER A O 1
ATOM 968 N N . ARG A 1 122 ? -2.819 -1.579 16.903 1.00 88.81 122 ARG A N 1
ATOM 969 C CA . ARG A 1 122 ? -1.434 -1.899 16.556 1.00 88.81 122 ARG A CA 1
ATOM 970 C C . ARG A 1 122 ? -0.922 -0.968 15.477 1.00 88.81 122 ARG A C 1
ATOM 972 O O . ARG A 1 122 ? -1.644 -0.585 14.557 1.00 88.81 122 ARG A O 1
ATOM 979 N N . GLU A 1 123 ? 0.363 -0.655 15.546 1.00 90.56 123 GLU A N 1
ATOM 980 C CA . GLU A 1 123 ? 0.978 0.218 14.558 1.00 90.56 123 GLU A CA 1
ATOM 981 C C . GLU A 1 123 ? 1.447 -0.564 13.326 1.00 90.56 123 GLU A C 1
ATOM 983 O O . GLU A 1 123 ? 1.976 -1.676 13.402 1.00 90.56 123 GLU A O 1
ATOM 988 N N . LEU A 1 124 ? 1.295 0.041 12.149 1.00 91.75 124 LEU A N 1
ATOM 989 C CA . LEU A 1 124 ? 1.664 -0.599 10.889 1.00 91.75 124 LEU A CA 1
ATOM 990 C C . LEU A 1 124 ? 3.162 -0.974 10.779 1.00 91.75 124 LEU A C 1
ATOM 992 O O . LEU A 1 124 ? 3.442 -2.038 10.223 1.00 91.75 124 LEU A O 1
ATOM 996 N N . PRO A 1 125 ? 4.134 -0.192 11.304 1.00 92.56 125 PRO A N 1
ATOM 997 C CA . PRO A 1 125 ? 5.544 -0.592 11.314 1.00 92.56 125 PRO A CA 1
ATOM 998 C C . PRO A 1 125 ? 5.813 -1.858 12.137 1.00 92.56 125 PRO A C 1
ATOM 1000 O O . PRO A 1 125 ? 6.618 -2.703 11.736 1.00 92.56 125 PRO A O 1
ATOM 1003 N N . GLU A 1 126 ? 5.110 -2.024 13.261 1.00 91.81 126 GLU A N 1
ATOM 1004 C CA . GLU A 1 126 ? 5.171 -3.240 14.075 1.00 91.81 126 GLU A CA 1
ATOM 1005 C C . GLU A 1 126 ? 4.638 -4.430 13.271 1.00 91.81 126 GLU A C 1
ATOM 1007 O O . GLU A 1 126 ? 5.327 -5.441 13.129 1.00 91.81 126 GLU A O 1
ATOM 1012 N N . LEU A 1 127 ? 3.459 -4.286 12.657 1.00 92.12 127 LEU A N 1
ATOM 1013 C CA . LEU A 1 127 ? 2.854 -5.331 11.830 1.00 92.12 127 LEU A CA 1
ATOM 1014 C C . LEU A 1 127 ? 3.740 -5.720 10.638 1.00 92.12 127 LEU A C 1
ATOM 1016 O O . LEU A 1 127 ? 3.905 -6.904 10.346 1.00 92.12 127 LEU A O 1
ATOM 1020 N N . ALA A 1 128 ? 4.358 -4.739 9.977 1.00 92.75 128 ALA A N 1
ATOM 1021 C CA . ALA A 1 128 ? 5.273 -4.968 8.864 1.00 92.75 128 ALA A CA 1
ATOM 1022 C C . ALA A 1 128 ? 6.503 -5.798 9.273 1.00 92.75 128 ALA A C 1
ATOM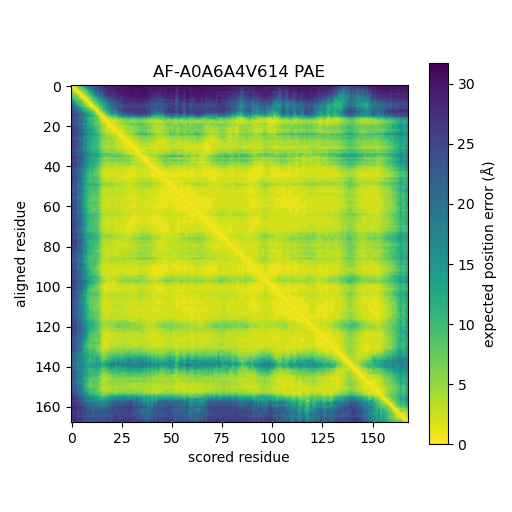 1024 O O . ALA A 1 128 ? 7.020 -6.571 8.463 1.00 92.75 128 ALA A O 1
ATOM 1025 N N . SER A 1 129 ? 6.948 -5.694 10.531 1.00 91.62 129 SER A N 1
ATOM 1026 C CA . SER A 1 129 ? 8.113 -6.427 11.036 1.00 91.62 129 SER A CA 1
ATOM 1027 C C . SER A 1 129 ? 7.921 -7.951 11.079 1.00 91.62 129 SER A C 1
ATOM 1029 O O . SER A 1 129 ? 8.905 -8.687 10.989 1.00 91.62 129 SER A O 1
ATOM 1031 N N . TYR A 1 130 ? 6.675 -8.442 11.118 1.00 92.00 130 TYR A N 1
ATOM 1032 C CA . TYR A 1 130 ? 6.367 -9.880 11.087 1.00 92.00 130 TYR A CA 1
ATOM 1033 C C . TYR A 1 130 ? 6.494 -10.523 9.701 1.00 92.00 130 TYR A C 1
ATOM 1035 O O . TYR A 1 130 ? 6.355 -11.744 9.570 1.00 92.00 130 TYR A O 1
ATOM 1043 N N . TYR A 1 131 ? 6.788 -9.725 8.672 1.00 92.25 131 TYR A N 1
ATOM 1044 C CA . TYR A 1 131 ? 6.949 -10.169 7.290 1.00 92.25 131 TYR A CA 1
ATOM 1045 C C . TYR A 1 131 ? 8.387 -9.936 6.787 1.00 92.25 131 TYR A C 1
ATOM 1047 O O . TYR A 1 131 ? 8.605 -9.147 5.860 1.00 92.25 131 TYR A O 1
ATOM 1055 N N . PRO A 1 132 ? 9.409 -10.584 7.380 1.00 90.75 132 PRO A N 1
ATOM 1056 C CA . PRO A 1 132 ? 10.796 -10.333 7.013 1.00 90.75 132 PRO A CA 1
ATOM 1057 C C . PRO A 1 132 ? 11.109 -10.863 5.602 1.00 90.75 132 PRO A C 1
ATOM 1059 O O . PRO A 1 132 ? 10.653 -11.952 5.225 1.00 90.75 132 PRO A O 1
ATOM 1062 N N . PRO A 1 133 ? 11.929 -10.151 4.808 1.00 88.62 133 PRO A N 1
ATOM 1063 C CA . PRO A 1 133 ? 12.389 -10.660 3.530 1.00 88.62 133 PRO A CA 1
ATOM 1064 C C . PRO A 1 133 ? 13.426 -11.766 3.735 1.00 88.62 133 PRO A C 1
ATOM 1066 O O . PRO A 1 133 ? 14.438 -11.609 4.417 1.00 88.62 133 PRO A O 1
ATOM 1069 N N . LEU A 1 134 ? 13.194 -12.883 3.066 1.00 87.69 134 LEU A N 1
ATOM 1070 C CA . LEU A 1 134 ? 14.076 -14.024 2.975 1.00 87.69 134 LEU A CA 1
ATOM 1071 C C . LEU A 1 134 ? 14.852 -13.946 1.663 1.00 87.69 134 LEU A C 1
ATOM 1073 O O . LEU A 1 134 ? 14.274 -14.066 0.585 1.00 87.69 134 LEU A O 1
ATOM 1077 N N . THR A 1 135 ? 16.169 -13.761 1.740 1.00 86.44 135 THR A N 1
ATOM 1078 C CA . THR A 1 135 ? 17.025 -13.825 0.549 1.00 86.44 135 THR A CA 1
ATOM 1079 C C . THR A 1 135 ? 17.720 -15.177 0.474 1.00 86.44 135 THR A C 1
ATOM 1081 O O . THR A 1 135 ? 18.490 -15.526 1.365 1.00 86.44 135 THR A O 1
ATOM 1084 N N . ALA A 1 136 ? 17.473 -15.908 -0.608 1.00 84.81 136 ALA A N 1
ATOM 1085 C CA . ALA A 1 136 ? 18.130 -17.161 -0.945 1.00 84.81 136 ALA A CA 1
ATOM 1086 C C . ALA A 1 136 ? 18.917 -17.005 -2.253 1.00 84.81 136 ALA A C 1
ATOM 1088 O O . ALA A 1 136 ? 18.555 -16.213 -3.124 1.00 84.81 136 ALA A O 1
ATOM 1089 N N . THR A 1 137 ? 20.001 -17.760 -2.389 1.00 87.88 137 THR A N 1
ATOM 1090 C CA . THR A 1 137 ? 20.754 -17.866 -3.642 1.00 87.88 137 THR A CA 1
ATOM 1091 C C . THR A 1 137 ? 20.482 -19.243 -4.229 1.00 87.88 137 THR A C 1
ATOM 1093 O O . THR A 1 137 ? 20.732 -20.245 -3.561 1.00 87.88 137 THR A O 1
ATOM 1096 N N . ASP A 1 138 ? 19.957 -19.290 -5.451 1.00 83.00 138 ASP A N 1
ATOM 1097 C CA . ASP A 1 138 ? 19.673 -20.547 -6.149 1.00 83.00 138 ASP A CA 1
ATOM 1098 C C . ASP A 1 138 ? 20.967 -21.282 -6.549 1.00 83.00 138 ASP A C 1
ATOM 1100 O O . ASP A 1 138 ? 22.059 -20.707 -6.532 1.00 83.00 138 ASP A O 1
ATOM 1104 N N . ALA A 1 139 ? 20.835 -22.535 -7.003 1.00 83.81 139 ALA A N 1
ATOM 1105 C CA . ALA A 1 139 ? 21.933 -23.324 -7.576 1.00 83.81 139 ALA A CA 1
ATOM 1106 C C . ALA A 1 139 ? 22.648 -22.610 -8.744 1.00 83.81 139 ALA A C 1
ATOM 1108 O O . ALA A 1 139 ? 23.859 -22.753 -8.895 1.00 83.81 139 ALA A O 1
ATOM 1109 N N . ASP A 1 140 ? 21.922 -21.774 -9.492 1.00 83.94 140 ASP A N 1
ATOM 1110 C CA . ASP A 1 140 ? 22.440 -20.969 -10.608 1.00 83.94 140 ASP A CA 1
ATOM 1111 C C . ASP A 1 140 ? 23.122 -19.657 -10.163 1.00 83.94 140 ASP A C 1
ATOM 1113 O O . ASP A 1 140 ? 23.441 -18.801 -10.988 1.00 83.94 140 ASP A O 1
ATOM 1117 N N . GLY A 1 141 ? 23.274 -19.421 -8.855 1.00 83.12 141 GLY A N 1
ATOM 1118 C CA . GLY A 1 141 ? 23.880 -18.199 -8.310 1.00 83.12 141 GLY A CA 1
ATOM 1119 C C . GLY A 1 141 ? 22.973 -16.960 -8.331 1.00 83.12 141 GLY A C 1
ATOM 1120 O O . GLY A 1 141 ? 23.394 -15.875 -7.925 1.00 83.12 141 GLY A O 1
ATOM 1121 N N . ARG A 1 142 ? 21.714 -17.087 -8.770 1.00 82.19 142 ARG A N 1
ATOM 1122 C CA . ARG A 1 142 ? 20.738 -15.985 -8.771 1.00 82.19 142 ARG A CA 1
ATOM 1123 C C . ARG A 1 142 ? 20.197 -15.741 -7.363 1.00 82.19 142 ARG A C 1
ATOM 1125 O O . ARG A 1 142 ? 19.715 -16.662 -6.710 1.00 82.19 142 ARG A O 1
ATOM 1132 N N . ARG A 1 143 ? 20.228 -14.484 -6.909 1.00 82.56 143 ARG A N 1
ATOM 1133 C CA . ARG A 1 143 ? 19.609 -14.067 -5.641 1.00 82.56 143 ARG A CA 1
ATOM 1134 C C . ARG A 1 143 ? 18.103 -13.895 -5.830 1.00 82.56 143 ARG A C 1
ATOM 1136 O O . ARG A 1 143 ? 17.677 -13.050 -6.617 1.00 82.56 143 ARG A O 1
ATOM 1143 N N . ARG A 1 144 ? 17.302 -14.648 -5.080 1.00 84.81 144 ARG A N 1
ATOM 1144 C CA . ARG A 1 144 ? 15.855 -14.452 -4.955 1.00 84.81 144 ARG A CA 1
ATOM 1145 C C . ARG A 1 144 ? 15.533 -13.929 -3.571 1.00 84.81 144 ARG A C 1
ATOM 1147 O O . ARG A 1 144 ? 16.021 -14.449 -2.575 1.00 84.81 144 ARG A O 1
ATOM 1154 N N . THR A 1 145 ? 14.692 -12.907 -3.526 1.00 86.06 145 THR A N 1
ATOM 1155 C CA . THR A 1 145 ? 14.113 -12.409 -2.283 1.00 86.06 145 THR A CA 1
ATOM 1156 C C . THR A 1 145 ? 12.628 -12.729 -2.300 1.00 86.06 145 THR A C 1
ATOM 1158 O O . THR A 1 145 ? 11.931 -12.319 -3.231 1.00 86.06 145 THR A O 1
ATOM 1161 N N . ASP A 1 146 ? 12.176 -13.462 -1.290 1.00 89.06 146 ASP A N 1
ATOM 1162 C CA . ASP A 1 146 ? 10.766 -13.685 -0.982 1.00 89.06 146 ASP A CA 1
ATOM 1163 C C . ASP A 1 146 ? 10.435 -13.059 0.378 1.00 89.06 146 ASP A C 1
ATOM 1165 O O . ASP A 1 146 ? 11.341 -12.661 1.103 1.00 89.06 146 ASP A O 1
ATOM 1169 N N . ILE A 1 147 ? 9.161 -12.938 0.731 1.00 89.88 147 ILE A N 1
ATOM 1170 C CA . ILE A 1 147 ? 8.737 -12.437 2.039 1.00 89.88 147 ILE A CA 1
ATOM 1171 C C . ILE A 1 147 ? 8.138 -13.578 2.852 1.00 89.88 147 ILE A C 1
ATOM 1173 O O . ILE A 1 147 ? 7.184 -14.236 2.430 1.00 89.88 147 ILE A O 1
ATOM 1177 N N . MET A 1 148 ? 8.709 -13.804 4.033 1.00 89.62 148 MET A N 1
ATOM 1178 C CA . MET A 1 148 ? 8.197 -14.784 4.980 1.00 89.62 148 MET A CA 1
ATOM 1179 C C . MET A 1 148 ? 6.830 -14.333 5.497 1.00 89.62 148 MET A C 1
ATOM 1181 O O . MET A 1 148 ? 6.564 -13.143 5.630 1.00 89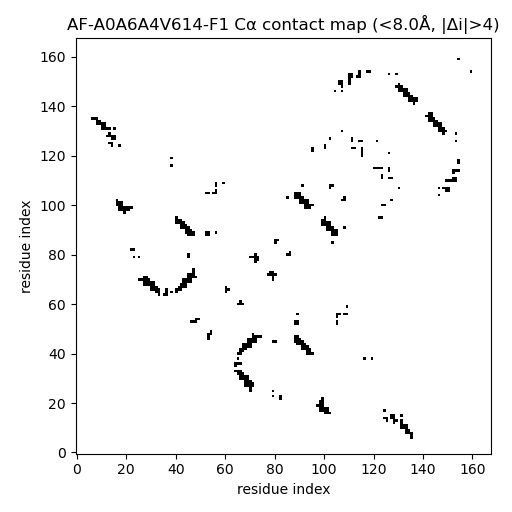.62 148 MET A O 1
ATOM 1185 N N . ASN A 1 149 ? 5.951 -15.292 5.777 1.00 91.69 149 ASN A N 1
ATOM 1186 C CA . ASN A 1 149 ? 4.613 -15.051 6.312 1.00 91.69 149 ASN A CA 1
ATOM 1187 C C . ASN A 1 149 ? 3.674 -14.230 5.414 1.00 91.69 149 ASN A C 1
ATOM 1189 O O . ASN A 1 149 ? 2.582 -13.918 5.858 1.00 91.69 149 ASN A O 1
ATOM 1193 N N . LYS A 1 150 ? 4.016 -13.920 4.153 1.00 92.88 150 LYS A N 1
ATOM 1194 C CA . LYS A 1 150 ? 3.238 -13.019 3.265 1.00 92.88 150 LYS A CA 1
ATOM 1195 C C . LYS A 1 150 ? 1.770 -13.397 2.998 1.00 92.88 150 LYS A C 1
ATOM 1197 O O . LYS A 1 150 ? 1.080 -12.645 2.323 1.00 92.88 150 LYS A O 1
ATOM 1202 N N . TYR A 1 151 ? 1.332 -14.574 3.440 1.00 94.56 151 TYR A N 1
ATOM 1203 C CA . TYR A 1 151 ? -0.051 -15.055 3.348 1.00 94.56 151 TYR A CA 1
ATOM 1204 C C . TYR A 1 151 ? -0.724 -15.230 4.719 1.00 94.56 151 TYR A C 1
ATOM 1206 O O . TYR A 1 151 ? -1.888 -15.610 4.780 1.00 94.56 151 TYR A O 1
ATOM 1214 N N . PHE A 1 152 ? -0.006 -14.974 5.813 1.00 92.50 152 PHE A N 1
ATOM 1215 C CA . PHE A 1 152 ? -0.507 -15.087 7.177 1.00 92.50 152 PHE A CA 1
ATOM 1216 C C . PHE A 1 152 ? -0.953 -13.724 7.701 1.00 92.50 152 PHE A C 1
ATOM 1218 O O . PHE A 1 152 ? -0.336 -12.693 7.427 1.00 92.50 152 PHE A O 1
ATOM 1225 N N . LEU A 1 153 ? -2.035 -13.736 8.469 1.00 91.50 153 LEU A N 1
ATOM 1226 C CA . LEU A 1 153 ? -2.604 -12.565 9.124 1.00 91.50 153 LEU A CA 1
ATOM 1227 C C . LEU A 1 153 ? -2.188 -12.575 10.595 1.00 91.50 153 LEU A C 1
ATOM 1229 O O . LEU A 1 153 ? -2.199 -13.624 11.238 1.00 91.50 153 LEU A O 1
ATOM 1233 N N . MET A 1 154 ? -1.788 -11.417 11.112 1.00 89.75 154 MET A N 1
ATOM 1234 C CA . MET A 1 154 ? -1.198 -11.287 12.443 1.00 89.75 154 MET A CA 1
ATOM 1235 C C . MET A 1 154 ? -2.272 -10.897 13.460 1.00 89.75 154 MET A C 1
ATOM 1237 O O . MET A 1 154 ? -2.390 -9.734 13.838 1.00 89.75 154 MET A O 1
ATOM 1241 N N . TYR A 1 155 ? -3.050 -11.884 13.906 1.00 83.44 155 TYR A N 1
ATOM 1242 C CA . TYR A 1 155 ? -4.165 -11.684 14.842 1.00 83.44 155 TYR A CA 1
ATOM 1243 C C . TYR A 1 155 ? -3.746 -11.479 16.309 1.00 83.44 155 TYR A C 1
ATOM 1245 O O . TYR A 1 155 ? -4.567 -11.060 17.125 1.00 83.44 155 TYR A O 1
ATOM 1253 N N . GLY A 1 156 ? -2.480 -11.748 16.650 1.00 77.50 156 GLY A N 1
ATOM 1254 C CA . GLY A 1 156 ? -2.011 -11.731 18.039 1.00 77.50 156 GLY A CA 1
ATOM 1255 C C . GLY A 1 156 ? -2.753 -12.771 18.885 1.00 77.50 156 GLY A C 1
ATOM 1256 O O . GLY A 1 156 ? -3.004 -13.875 18.409 1.00 77.50 156 GLY A O 1
ATOM 1257 N N . ASP A 1 157 ? -3.141 -12.390 20.103 1.00 70.62 157 ASP A N 1
ATOM 1258 C CA . ASP A 1 157 ? -3.880 -13.249 21.045 1.00 70.62 157 ASP A CA 1
ATOM 1259 C C . ASP A 1 157 ? -5.409 -13.186 20.864 1.00 70.62 157 ASP A C 1
ATOM 1261 O O . ASP A 1 157 ? -6.166 -13.728 21.671 1.00 70.62 157 ASP A O 1
ATOM 1265 N N . ARG A 1 158 ? -5.904 -12.489 19.831 1.00 67.62 158 ARG A N 1
ATOM 1266 C CA . ARG A 1 158 ? -7.346 -12.375 19.592 1.00 67.62 158 ARG A CA 1
ATOM 1267 C C . ARG A 1 158 ? -7.872 -13.627 18.912 1.00 67.62 158 ARG A C 1
ATOM 1269 O O . ARG A 1 158 ? -7.392 -14.023 17.853 1.00 67.62 158 ARG A O 1
ATOM 1276 N N . ASP A 1 159 ? -8.924 -14.182 19.498 1.00 64.44 159 ASP A N 1
ATOM 1277 C CA . ASP A 1 159 ? -9.555 -15.401 19.021 1.00 64.44 159 ASP A CA 1
ATOM 1278 C C . ASP A 1 159 ? -10.138 -15.191 17.616 1.00 64.44 159 ASP A C 1
ATOM 1280 O O . ASP A 1 159 ? -11.074 -14.406 17.403 1.00 64.44 159 ASP A O 1
ATOM 1284 N N . THR A 1 160 ? -9.567 -15.871 16.624 1.00 65.69 160 THR A N 1
ATOM 1285 C CA . THR A 1 160 ? -10.165 -15.933 15.297 1.00 65.69 160 THR A CA 1
ATOM 1286 C C . THR A 1 160 ? -11.363 -16.855 15.413 1.00 65.69 160 THR A C 1
ATOM 1288 O O . THR A 1 160 ? -11.210 -18.071 15.362 1.00 65.69 160 THR A O 1
ATOM 1291 N N . LYS A 1 161 ? -12.569 -16.295 15.540 1.00 63.50 161 LYS A N 1
ATOM 1292 C CA . LYS A 1 161 ? -13.846 -17.040 15.611 1.00 63.50 161 LYS A CA 1
ATOM 1293 C C . LYS A 1 161 ? -14.149 -17.931 14.388 1.00 63.50 161 LYS A C 1
ATOM 1295 O O . LYS A 1 161 ? -15.283 -18.356 14.220 1.00 63.50 161 LYS A O 1
ATOM 1300 N N . ARG A 1 162 ? -13.174 -18.131 13.501 1.00 62.34 162 ARG A N 1
ATOM 1301 C CA . ARG A 1 162 ? -13.247 -18.914 12.278 1.00 62.34 162 ARG A CA 1
ATOM 1302 C C . ARG A 1 162 ? -12.267 -20.077 12.394 1.00 62.34 162 ARG A C 1
ATOM 1304 O O . ARG A 1 162 ? -11.056 -19.869 12.297 1.00 62.34 162 ARG A O 1
ATOM 1311 N N . THR A 1 163 ? -12.775 -21.280 12.625 1.00 64.56 163 THR A N 1
ATOM 1312 C CA . THR A 1 163 ? -11.966 -22.504 12.642 1.00 64.56 163 THR A CA 1
ATOM 1313 C C . THR A 1 163 ? -11.885 -23.106 11.240 1.00 64.56 163 THR A C 1
ATOM 1315 O O . THR A 1 163 ? -12.556 -22.672 10.302 1.00 64.56 163 THR A O 1
ATOM 1318 N N . LYS A 1 164 ? -11.031 -24.123 11.056 1.00 62.66 164 LYS A N 1
ATOM 1319 C CA . LYS A 1 164 ? -10.954 -24.859 9.781 1.00 62.66 164 LYS A CA 1
ATOM 1320 C C . LYS A 1 164 ? -12.294 -25.498 9.394 1.00 62.66 164 LYS A C 1
ATOM 1322 O O . LYS A 1 164 ? -12.507 -25.728 8.211 1.00 62.66 164 LYS A O 1
ATOM 1327 N N . GLU A 1 165 ? -13.179 -25.751 10.359 1.00 63.56 165 GLU A N 1
ATOM 1328 C CA . GLU A 1 165 ? -14.525 -26.276 10.107 1.00 63.56 165 GLU A CA 1
ATOM 1329 C C . GLU A 1 165 ? -15.455 -25.264 9.412 1.00 63.56 165 GLU A C 1
ATOM 1331 O O . GLU A 1 165 ? -16.415 -25.665 8.760 1.00 63.56 165 GLU A O 1
ATOM 1336 N N . ASP A 1 166 ? -15.154 -23.965 9.487 1.0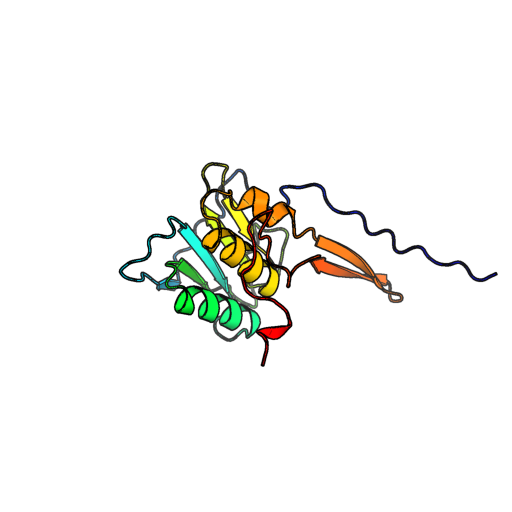0 63.00 166 ASP A N 1
ATOM 1337 C CA . ASP A 1 166 ? -15.957 -22.903 8.865 1.00 63.00 166 ASP A CA 1
ATOM 1338 C C . ASP A 1 166 ? -15.604 -22.653 7.387 1.00 63.00 166 ASP A C 1
ATOM 1340 O O . ASP A 1 166 ? -16.224 -21.816 6.719 1.00 63.00 166 ASP A O 1
ATOM 1344 N N . ILE A 1 167 ? -14.588 -23.349 6.869 1.00 64.19 167 ILE A N 1
ATOM 1345 C CA . ILE A 1 167 ? -14.154 -23.274 5.473 1.00 64.19 167 ILE A CA 1
ATOM 1346 C C . ILE A 1 167 ? -14.876 -24.390 4.707 1.00 64.19 167 ILE A C 1
ATOM 1348 O O . ILE A 1 167 ? -14.414 -25.528 4.679 1.00 64.19 167 ILE A O 1
ATOM 1352 N N . LYS A 1 168 ? -16.039 -24.056 4.132 1.00 50.91 168 LYS A N 1
ATOM 1353 C CA . LYS A 1 168 ? -16.780 -24.930 3.207 1.00 50.91 168 LYS A CA 1
ATOM 1354 C C . LYS A 1 168 ? -16.100 -25.043 1.849 1.00 50.91 168 LYS A C 1
ATOM 1356 O O . LYS A 1 168 ? -15.595 -24.004 1.363 1.00 50.91 168 LYS A O 1
#

Nearest PDB structures (foldseek):
  2pbj-assembly1_B  TM=9.740E-01  e=6.749E-13  Macaca fascicularis
  4kae-assembly1_A  TM=8.112E-01  e=8.728E-04  Anaeromyxobacter dehalogenans 2CP-1
  6gib-assembly1_A  TM=7.005E-01  e=3.506E-03  Trametes versicolor
  7ywd-assembly1_A-3  TM=6.317E-01  e=5.659E-02  Homo sapiens
  7ywd-assembly2_C  TM=5.882E-01  e=3.284E-02  Homo sapiens

Organism: Amphibalanus amphitrite (NCBI:txid1232801)

Foldseek 3Di:
DDDPPPFPFDFDFAQPQFDPDDQDDDQFPDWFQFPPPPLPKEKEWEAAPPDVLSVLLVVLCVVVRHTYGYDYADPVPRPSCPPPPDSDDGWMWIQDPNHIHIDDGSLLSSQLVVLCVLPVVDGSSVSSRVFTWTWGQDPVRDIDIDTPCSNPHCNDPDDPPDDPVNVD

Solvent-accessible surface area (backbone atoms only — not comparable to full-atom values): 10129 Å² total; per-residue (Å²): 139,82,83,78,80,75,83,75,67,62,76,59,69,73,53,73,55,59,31,86,60,79,77,84,90,68,81,56,75,42,77,48,81,42,92,83,54,78,80,83,64,50,36,38,39,37,26,45,95,86,37,67,51,27,48,53,42,50,54,49,35,62,72,73,38,52,38,37,35,30,33,74,42,47,92,85,76,37,67,83,44,60,88,45,93,64,87,65,69,24,33,38,36,33,61,50,101,88,31,31,37,48,36,59,51,42,50,33,39,50,25,41,51,51,27,31,71,76,39,72,89,53,56,67,56,65,52,49,35,70,42,33,55,38,60,46,66,48,98,85,69,48,78,44,72,48,55,41,59,30,86,52,66,68,62,80,94,55,82,69,94,66,57,81,86,72,65,126

Sequence (168 aa):
MSNEKKLLAKPASGAQFLLKEPPPEHPPSRRVSIPGDNTGLKLTLYQYQTCPFCCKVRAFLDYYGISYDLIEVNPVLRKEVKWSSYKKVPVVVAETPQGWQQLNDSSMVMSALYSYLYDPSRELPELASYYPPLTATDADGRRRTDIMNKYFLMYGDRDTKRTKEDIK

Radius of gyration: 17.44 Å; Cα contacts (8 Å, |Δi|>4): 270; chains: 1; bounding box: 46×52×40 Å